Protein AF-A0A8T5LYV0-F1 (afdb_monomer_lite)

Foldseek 3Di:
DDDDDDDDDDPVVVVVLQVVLCVVPNPDPCSSVVSVVVVVVVVVVVVVVVVVVVDDPVVVVVVVVVPDPDDPVVVVVVVVVVVVVD

Secondary structure (DSSP, 8-state):
---PPP----HHHHHHHHHHHHHHH-SSTTHHHHHHHHHHHHHHHHHHHHHHS----HHHHHHHHHS----HHHHHHHHHHHHTT-

Sequence (86 aa):
MMETLKVQLPKEKAQKVRETAMKRFGYSKGSISKALGEALGDWVRKNDAKKEQKAPNLGILRGVLKDLKMSSVELQHKAFLLKKRH

Structure (mmCIF, N/CA/C/O backbone):
data_AF-A0A8T5LYV0-F1
#
_entry.id   AF-A0A8T5LYV0-F1
#
loop_
_atom_site.group_PDB
_atom_site.id
_atom_site.type_symbol
_atom_site.label_atom_id
_atom_site.label_alt_id
_atom_site.label_comp_id
_atom_site.label_asym_id
_atom_site.label_entity_id
_atom_site.label_seq_id
_atom_site.pdbx_PDB_ins_code
_atom_site.Cartn_x
_atom_site.Cartn_y
_atom_site.Cartn_z
_atom_site.occupancy
_atom_site.B_iso_or_equiv
_atom_site.auth_seq_id
_atom_site.auth_comp_id
_atom_site.auth_asym_id
_atom_site.auth_atom_id
_atom_site.pdbx_PDB_model_num
ATOM 1 N N . MET A 1 1 ? 11.199 16.384 8.676 1.00 62.62 1 MET A N 1
ATOM 2 C CA . MET A 1 1 ? 9.916 17.124 8.658 1.00 62.62 1 MET A CA 1
ATOM 3 C C . MET A 1 1 ? 8.802 16.160 8.280 1.00 62.62 1 MET A C 1
ATOM 5 O O . MET A 1 1 ? 9.074 15.238 7.523 1.00 62.62 1 MET A O 1
ATOM 9 N N . MET A 1 2 ? 7.600 16.322 8.837 1.00 74.38 2 MET A N 1
ATOM 10 C CA . MET A 1 2 ? 6.422 15.523 8.477 1.00 74.38 2 MET A CA 1
ATOM 11 C C . MET A 1 2 ? 5.425 16.416 7.741 1.00 74.38 2 MET A C 1
ATOM 13 O O . MET A 1 2 ? 5.083 17.484 8.243 1.00 74.38 2 MET A O 1
ATOM 17 N N . GLU A 1 3 ? 4.951 15.969 6.583 1.00 81.25 3 GLU A N 1
ATOM 18 C CA . GLU A 1 3 ? 3.884 16.630 5.830 1.00 81.25 3 GLU A CA 1
ATOM 19 C C . GLU A 1 3 ? 2.577 15.847 5.981 1.00 81.25 3 GLU A C 1
ATOM 21 O O . GLU A 1 3 ? 2.575 14.617 6.072 1.00 81.25 3 GLU A O 1
ATOM 26 N N . THR A 1 4 ? 1.450 16.557 6.042 1.00 84.62 4 THR A N 1
ATOM 27 C CA . THR A 1 4 ? 0.130 15.937 6.219 1.00 84.62 4 THR A CA 1
ATOM 28 C C . THR A 1 4 ? -0.606 15.870 4.888 1.00 84.62 4 THR A C 1
ATOM 30 O O . THR A 1 4 ? -0.932 16.900 4.303 1.00 84.62 4 THR A O 1
ATOM 33 N N . LEU A 1 5 ? -0.951 14.657 4.456 1.00 83.88 5 LEU A N 1
ATOM 34 C CA . LEU A 1 5 ? -1.803 14.415 3.294 1.00 83.88 5 LEU A CA 1
ATOM 35 C C . LEU A 1 5 ? -3.246 14.141 3.747 1.00 83.88 5 LEU A C 1
ATOM 37 O O . LEU A 1 5 ? -3.499 13.193 4.492 1.00 83.88 5 LEU A O 1
ATOM 41 N N . LYS A 1 6 ? -4.210 14.953 3.294 1.00 86.06 6 LYS A N 1
ATOM 42 C CA . LYS A 1 6 ? -5.643 14.717 3.550 1.00 86.06 6 LYS A CA 1
ATOM 43 C C . LYS A 1 6 ? -6.227 13.825 2.456 1.00 86.06 6 LYS A C 1
ATOM 45 O O . LYS A 1 6 ? -6.186 14.182 1.284 1.00 86.06 6 LYS A O 1
ATOM 50 N N . VAL A 1 7 ? -6.808 12.691 2.844 1.00 84.62 7 VAL A N 1
ATOM 51 C CA . VAL A 1 7 ? -7.426 11.725 1.922 1.00 84.62 7 VAL A CA 1
ATOM 52 C C . VAL A 1 7 ? -8.855 11.439 2.370 1.00 84.62 7 VAL A C 1
ATOM 54 O O . VAL A 1 7 ? -9.100 11.194 3.551 1.00 84.62 7 VAL A O 1
ATOM 57 N N . GLN A 1 8 ? -9.794 11.445 1.424 1.00 90.25 8 GLN A N 1
ATOM 58 C CA . GLN A 1 8 ? -11.166 10.998 1.652 1.00 90.25 8 GLN A CA 1
ATOM 59 C C . GLN A 1 8 ? -11.352 9.594 1.080 1.00 90.25 8 GLN A C 1
ATOM 61 O O . GLN A 1 8 ? -10.969 9.309 -0.053 1.00 90.25 8 GLN A O 1
ATOM 66 N N . LEU A 1 9 ? -11.925 8.704 1.885 1.00 88.62 9 LEU A N 1
ATOM 67 C CA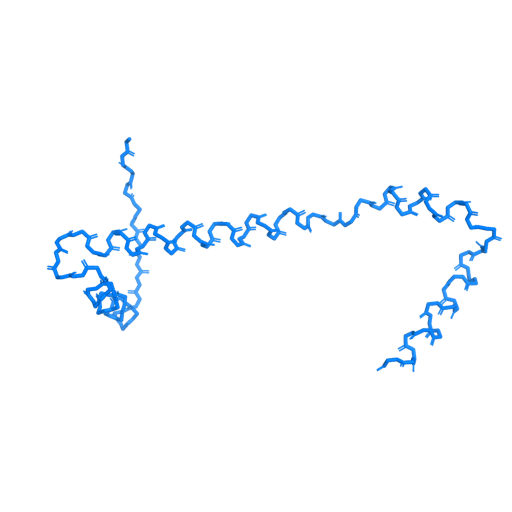 . LEU A 1 9 ? -12.158 7.305 1.545 1.00 88.62 9 LEU A CA 1
ATOM 68 C C . LEU A 1 9 ? -13.603 6.948 1.900 1.00 88.62 9 LEU A C 1
ATOM 70 O O . LEU A 1 9 ? -14.100 7.419 2.927 1.00 88.62 9 LEU A O 1
ATOM 74 N N . PRO A 1 10 ? -14.259 6.066 1.127 1.00 93.94 10 PRO A N 1
ATOM 75 C CA . PRO A 1 10 ? -15.520 5.467 1.542 1.00 93.94 10 PRO A CA 1
ATOM 76 C C . PRO A 1 10 ? -15.391 4.840 2.935 1.00 93.94 10 PRO A C 1
ATOM 78 O O . PRO A 1 10 ? -14.374 4.204 3.242 1.00 93.94 10 PRO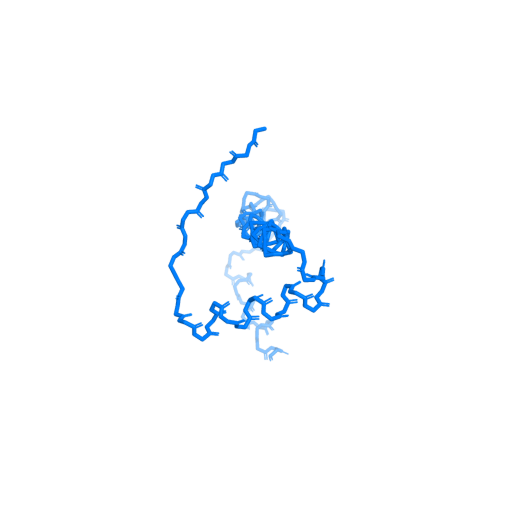 A O 1
ATOM 81 N N . LYS A 1 11 ? -16.430 4.996 3.763 1.00 91.75 11 LYS A N 1
ATOM 82 C CA . LYS A 1 11 ? -16.441 4.582 5.178 1.00 91.75 11 LYS A CA 1
ATOM 83 C C . LYS A 1 11 ? -15.965 3.138 5.371 1.00 91.75 11 LYS A C 1
ATOM 85 O O . LYS A 1 11 ? -15.120 2.880 6.222 1.00 91.75 11 LYS A O 1
ATOM 90 N N . GLU A 1 12 ? -16.433 2.231 4.521 1.00 92.94 12 GLU A N 1
ATOM 91 C CA . GLU A 1 12 ? -16.088 0.805 4.550 1.00 92.94 12 GLU A CA 1
ATOM 92 C C . GLU A 1 12 ? -14.591 0.546 4.333 1.00 92.94 12 GLU A C 1
ATOM 94 O O . GLU A 1 12 ? -13.972 -0.247 5.044 1.00 92.94 12 GLU A O 1
ATOM 99 N N . LYS A 1 13 ? -13.977 1.247 3.372 1.00 90.56 13 LYS A N 1
ATOM 100 C CA . LYS A 1 13 ? -12.541 1.119 3.090 1.00 90.56 13 LYS A CA 1
ATOM 101 C C . LYS A 1 13 ? -11.718 1.701 4.232 1.00 90.56 13 LYS A C 1
ATOM 103 O O . LYS A 1 13 ? -10.747 1.082 4.658 1.00 90.56 13 LYS A O 1
ATOM 108 N N . ALA A 1 14 ? -12.130 2.852 4.763 1.00 89.12 14 ALA A N 1
ATOM 109 C CA . ALA A 1 14 ? -11.464 3.469 5.904 1.00 89.12 14 ALA A CA 1
ATOM 110 C C . ALA A 1 14 ? -11.518 2.572 7.151 1.00 89.12 14 ALA A C 1
ATOM 112 O O . ALA A 1 14 ? -10.538 2.486 7.889 1.00 89.12 14 ALA A O 1
ATOM 113 N N . GLN A 1 15 ? -12.639 1.885 7.382 1.00 90.94 15 GLN A N 1
ATOM 114 C CA . GLN A 1 15 ? -12.784 0.952 8.496 1.00 90.94 15 GLN A CA 1
ATOM 115 C C . GLN A 1 15 ? -11.859 -0.260 8.348 1.00 90.94 15 GLN A C 1
ATOM 117 O O . GLN A 1 15 ? -11.084 -0.536 9.263 1.00 90.94 15 GLN A O 1
ATOM 122 N N . LYS A 1 16 ? -11.836 -0.893 7.168 1.00 90.44 16 LYS A N 1
ATOM 123 C CA . LYS A 1 16 ? -10.904 -1.996 6.882 1.00 90.44 16 LYS A CA 1
ATOM 124 C C . LYS A 1 16 ? -9.447 -1.588 7.091 1.00 90.44 16 LYS A C 1
ATOM 126 O O . LYS A 1 16 ? -8.700 -2.313 7.736 1.00 90.44 16 LYS A O 1
ATOM 131 N N . VAL A 1 17 ? -9.050 -0.406 6.610 1.00 88.44 17 VAL A N 1
ATOM 132 C CA . VAL A 1 17 ? -7.682 0.105 6.801 1.00 88.44 17 VAL A CA 1
ATOM 133 C C . VAL A 1 17 ? -7.341 0.244 8.286 1.00 88.44 17 VAL A C 1
ATOM 135 O O . VAL A 1 17 ? -6.261 -0.179 8.691 1.00 88.44 17 VAL A O 1
ATOM 138 N N . ARG A 1 18 ? -8.250 0.785 9.109 1.00 86.19 18 ARG A N 1
ATOM 139 C CA . ARG A 1 18 ? -8.030 0.898 10.561 1.00 86.19 18 ARG A CA 1
ATOM 140 C C . ARG A 1 18 ? -7.868 -0.467 11.216 1.00 86.19 18 ARG A C 1
ATOM 142 O O . ARG A 1 18 ? -6.896 -0.666 11.935 1.00 86.19 18 ARG A O 1
ATOM 149 N N . GLU A 1 19 ? -8.772 -1.400 10.936 1.00 90.25 19 GLU A N 1
ATOM 150 C CA . GLU A 1 19 ? -8.725 -2.750 11.504 1.00 90.25 19 GLU A CA 1
ATOM 151 C C . GLU A 1 19 ? -7.431 -3.476 11.125 1.00 90.25 19 GLU A C 1
ATOM 153 O O . GLU A 1 19 ? -6.760 -4.042 11.986 1.00 90.25 19 GLU A O 1
ATOM 158 N N . THR A 1 20 ? -7.031 -3.427 9.851 1.00 89.69 20 THR A N 1
ATOM 159 C CA . THR A 1 20 ? -5.785 -4.050 9.388 1.00 89.69 20 THR A CA 1
ATOM 160 C C . THR A 1 20 ? -4.552 -3.380 9.995 1.00 89.69 20 THR A C 1
ATOM 162 O O . THR A 1 20 ? -3.638 -4.076 10.437 1.00 89.69 20 THR A O 1
ATOM 165 N N . ALA A 1 21 ? -4.525 -2.046 10.062 1.00 88.06 21 ALA A N 1
ATOM 166 C CA . ALA A 1 21 ? -3.416 -1.307 10.660 1.00 88.06 21 ALA A CA 1
ATOM 167 C C . ALA A 1 21 ? -3.268 -1.620 12.154 1.00 88.06 21 ALA A C 1
ATOM 169 O O . ALA A 1 21 ? -2.161 -1.877 12.623 1.00 88.06 21 ALA A O 1
ATOM 170 N N . MET A 1 22 ? -4.381 -1.665 12.888 1.00 86.50 22 MET A N 1
ATOM 171 C CA . MET A 1 22 ? -4.389 -1.991 14.313 1.00 86.50 22 MET A CA 1
ATOM 172 C C . MET A 1 22 ? -3.989 -3.445 14.575 1.00 86.50 22 MET A C 1
ATOM 174 O O . MET A 1 22 ? -3.201 -3.695 15.483 1.00 86.50 22 MET A O 1
ATOM 178 N N . LYS A 1 23 ? -4.443 -4.400 13.749 1.00 88.06 23 LYS A N 1
ATOM 179 C CA . LYS A 1 23 ? -4.009 -5.806 13.843 1.00 88.06 23 LYS A CA 1
ATOM 180 C C . LYS A 1 23 ? -2.505 -5.970 13.619 1.00 88.06 23 LYS A C 1
ATOM 182 O O . LYS A 1 23 ? -1.889 -6.811 14.261 1.00 88.06 23 LYS A O 1
ATOM 187 N N . ARG A 1 24 ? -1.916 -5.185 12.710 1.00 85.56 24 ARG A N 1
ATOM 188 C CA . ARG A 1 24 ? -0.505 -5.322 12.318 1.00 85.56 24 ARG A CA 1
ATOM 189 C C . ARG A 1 24 ? 0.468 -4.543 13.205 1.00 85.56 24 ARG A C 1
ATOM 191 O O . ARG A 1 24 ? 1.566 -5.023 13.453 1.00 85.56 24 ARG A O 1
ATOM 198 N N . PHE A 1 25 ? 0.091 -3.349 13.657 1.00 82.44 25 PHE A N 1
ATOM 199 C CA . PHE A 1 25 ? 0.986 -2.426 14.372 1.00 82.44 25 PHE A CA 1
ATOM 200 C C . PHE A 1 25 ? 0.528 -2.105 15.805 1.00 82.44 25 PHE A C 1
ATOM 202 O O . PHE A 1 25 ? 1.160 -1.297 16.486 1.00 82.44 25 PHE A O 1
ATOM 209 N N . GLY A 1 26 ? -0.559 -2.729 16.264 1.00 82.19 26 GLY A N 1
ATOM 210 C CA . GLY A 1 26 ? -1.150 -2.517 17.582 1.00 82.19 26 GLY A CA 1
ATOM 211 C C . GLY A 1 26 ? -2.151 -1.357 17.638 1.00 82.19 26 GLY A C 1
ATOM 212 O O . GLY A 1 26 ? -2.287 -0.548 16.718 1.00 82.19 26 GLY A O 1
ATOM 213 N N . TYR A 1 27 ? -2.853 -1.250 18.766 1.00 77.38 27 TYR A N 1
ATOM 214 C CA . TYR A 1 27 ? -3.918 -0.263 19.006 1.00 77.38 27 TYR A CA 1
ATOM 215 C C . TYR A 1 27 ? -3.397 1.122 19.442 1.00 77.38 27 TYR A C 1
ATOM 217 O O . TYR A 1 27 ? -4.072 1.856 20.159 1.00 77.38 27 TYR A O 1
ATOM 225 N N . SER A 1 28 ? -2.182 1.499 19.034 1.00 76.44 28 SER A N 1
ATOM 226 C CA . SER A 1 28 ? -1.563 2.776 19.410 1.00 76.44 28 SER A CA 1
ATOM 227 C C . SER A 1 28 ? -1.898 3.905 18.423 1.00 76.44 28 SER A C 1
ATOM 229 O O . SER A 1 28 ? -2.236 3.666 17.262 1.00 76.44 28 SER A O 1
ATOM 231 N N . LYS A 1 29 ? -1.750 5.165 18.866 1.00 64.81 29 LYS A N 1
ATOM 232 C CA . LYS A 1 29 ? -2.103 6.396 18.119 1.00 64.81 29 LYS A CA 1
ATOM 233 C C . LYS A 1 29 ? -1.289 6.633 16.825 1.00 64.81 29 LYS A C 1
ATOM 235 O O . LYS A 1 29 ? -1.472 7.654 16.173 1.00 64.81 29 LYS A O 1
ATOM 240 N N . GLY A 1 30 ? -0.416 5.707 16.423 1.00 79.88 30 GLY A N 1
ATOM 241 C CA . GLY A 1 30 ? 0.425 5.809 15.222 1.00 79.88 30 GLY A CA 1
ATOM 242 C C . GLY A 1 30 ? 0.299 4.646 14.234 1.00 79.88 30 GLY A C 1
ATOM 243 O O . GLY A 1 30 ? 0.925 4.692 13.175 1.00 79.88 30 GLY A O 1
ATOM 244 N N . SER A 1 31 ? -0.499 3.617 14.536 1.00 82.25 31 SER A N 1
ATOM 245 C CA . SER A 1 31 ? -0.592 2.405 13.705 1.00 82.25 31 SER A CA 1
ATOM 246 C C . SER A 1 31 ? -1.103 2.686 12.292 1.00 82.25 31 SER A C 1
ATOM 248 O O . SER A 1 31 ? -0.563 2.160 11.320 1.00 82.25 31 SER A O 1
ATOM 250 N N . ILE A 1 32 ? -2.084 3.583 12.160 1.00 85.06 32 ILE A N 1
ATOM 251 C CA . ILE A 1 32 ? -2.645 3.996 10.866 1.00 85.06 32 ILE A CA 1
ATOM 252 C C . ILE A 1 32 ? -1.608 4.760 10.038 1.00 85.06 32 ILE A C 1
ATOM 254 O O . ILE A 1 32 ? -1.424 4.450 8.864 1.00 85.06 32 ILE A O 1
ATOM 258 N N . SER A 1 33 ? -0.906 5.726 10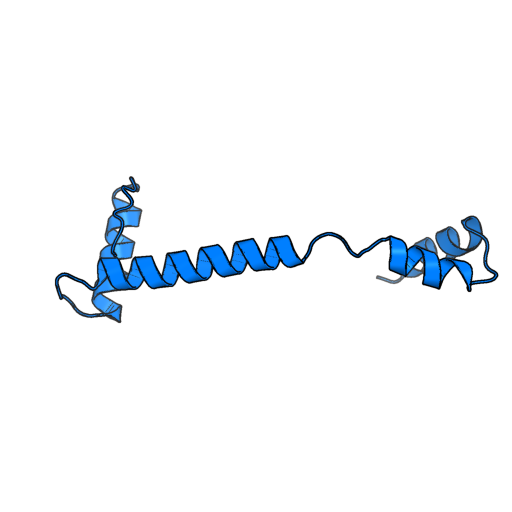.637 1.00 85.56 33 SER A N 1
ATOM 259 C CA . SER A 1 33 ? 0.120 6.508 9.935 1.00 85.56 33 SER A CA 1
ATOM 260 C C . SER A 1 33 ? 1.272 5.626 9.461 1.00 85.56 33 SER A C 1
ATOM 262 O O . SER A 1 33 ? 1.745 5.794 8.341 1.00 85.56 33 SER A O 1
ATOM 264 N N . LYS A 1 34 ? 1.682 4.643 10.274 1.00 85.50 34 LYS A N 1
ATOM 265 C CA . LYS A 1 34 ? 2.727 3.682 9.905 1.00 85.50 34 LYS A CA 1
ATOM 266 C C . LYS A 1 34 ? 2.286 2.778 8.751 1.00 85.50 34 LYS A C 1
ATOM 268 O O . LYS A 1 34 ? 3.011 2.649 7.770 1.00 85.50 34 LYS A O 1
ATOM 273 N N . ALA A 1 35 ? 1.068 2.236 8.823 1.00 88.56 35 ALA A N 1
ATOM 274 C CA . ALA A 1 35 ? 0.500 1.411 7.759 1.00 88.56 35 ALA A CA 1
ATOM 275 C C . ALA A 1 35 ? 0.350 2.177 6.434 1.00 88.56 35 ALA A C 1
ATOM 277 O O . ALA A 1 35 ? 0.691 1.653 5.375 1.00 88.56 35 ALA A O 1
ATOM 278 N N . LEU A 1 36 ? -0.145 3.418 6.487 1.00 88.69 36 LEU A N 1
ATOM 279 C CA . LEU A 1 36 ? -0.284 4.267 5.302 1.00 88.69 36 LEU A CA 1
ATOM 280 C C . LEU A 1 36 ? 1.076 4.671 4.732 1.00 88.69 36 LEU A C 1
ATOM 282 O O . LEU A 1 36 ? 1.229 4.666 3.516 1.00 88.69 36 LEU A O 1
ATOM 286 N N . GLY A 1 37 ? 2.061 4.971 5.581 1.00 88.06 37 GLY A N 1
ATOM 287 C CA . GLY A 1 37 ? 3.423 5.277 5.147 1.00 88.06 37 GLY A CA 1
ATOM 288 C C . GLY A 1 37 ? 4.059 4.126 4.366 1.00 88.06 37 GLY A C 1
ATOM 289 O O . GLY A 1 37 ? 4.557 4.345 3.263 1.00 88.06 37 GLY A O 1
ATOM 290 N N . GLU A 1 38 ? 3.978 2.895 4.887 1.00 88.69 38 GLU A N 1
ATOM 291 C CA . GLU A 1 38 ? 4.466 1.700 4.181 1.00 88.69 38 GLU A CA 1
ATOM 292 C C . GLU A 1 38 ? 3.716 1.481 2.857 1.00 88.69 38 GLU A C 1
ATOM 294 O O . GLU A 1 38 ? 4.340 1.334 1.806 1.00 88.69 38 GLU A O 1
ATOM 299 N N . ALA A 1 39 ? 2.379 1.533 2.877 1.00 89.38 39 ALA A N 1
ATOM 300 C CA . ALA A 1 39 ? 1.564 1.292 1.688 1.00 89.38 39 ALA A CA 1
ATOM 301 C C . ALA A 1 39 ? 1.788 2.338 0.583 1.00 89.38 39 ALA A C 1
ATOM 303 O O . ALA A 1 39 ? 1.844 1.984 -0.596 1.00 89.38 39 ALA A O 1
ATOM 304 N N . LEU A 1 40 ? 1.917 3.618 0.948 1.00 89.75 40 LEU A 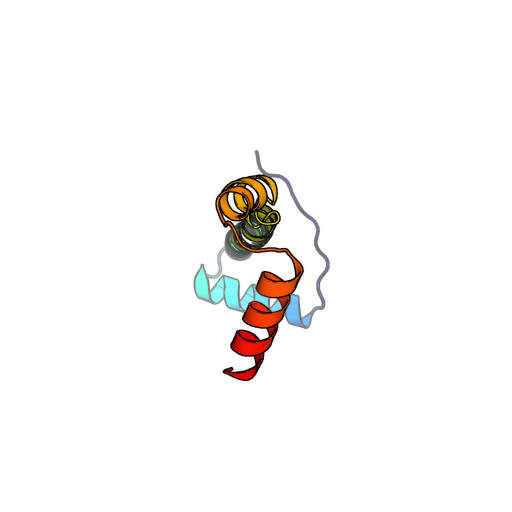N 1
ATOM 305 C CA . LEU A 1 40 ? 2.200 4.696 0.001 1.00 89.75 40 LEU A CA 1
ATOM 306 C C . LEU A 1 40 ? 3.625 4.591 -0.546 1.00 89.75 40 LEU A C 1
ATOM 308 O O . LEU A 1 40 ? 3.807 4.759 -1.748 1.00 89.75 40 LEU A O 1
ATOM 312 N N . GLY A 1 41 ? 4.612 4.249 0.287 1.00 89.12 41 GLY A N 1
ATOM 313 C CA . GLY A 1 41 ? 5.983 4.004 -0.167 1.00 89.12 41 GLY A CA 1
ATOM 314 C C . GLY A 1 41 ? 6.059 2.871 -1.193 1.00 89.12 41 GLY A C 1
ATOM 315 O O . GLY A 1 41 ? 6.651 3.033 -2.261 1.00 89.12 41 GLY A O 1
ATOM 316 N N . ASP A 1 42 ? 5.389 1.751 -0.920 1.00 89.94 42 ASP A N 1
ATOM 317 C CA . ASP A 1 42 ? 5.298 0.629 -1.857 1.00 89.94 42 ASP A CA 1
ATOM 318 C C . ASP A 1 42 ? 4.533 0.994 -3.132 1.00 89.94 42 ASP A C 1
ATOM 320 O O . ASP A 1 42 ? 4.905 0.570 -4.229 1.00 89.94 42 ASP A O 1
ATOM 324 N N . TRP A 1 43 ? 3.463 1.783 -3.014 1.00 88.94 43 TRP A N 1
ATOM 325 C CA . TRP A 1 43 ? 2.710 2.258 -4.169 1.00 88.94 43 TRP A CA 1
ATOM 326 C C . TRP A 1 43 ? 3.566 3.163 -5.060 1.00 88.94 43 TRP A C 1
ATOM 328 O O . TRP A 1 43 ? 3.590 2.950 -6.272 1.00 88.94 43 TRP A O 1
ATOM 338 N N . VAL A 1 44 ? 4.315 4.110 -4.485 1.00 89.12 44 VAL A N 1
ATOM 339 C CA . VAL A 1 44 ? 5.243 4.972 -5.235 1.00 89.12 44 VAL A CA 1
ATOM 340 C C . VAL A 1 44 ? 6.296 4.119 -5.936 1.00 89.12 44 VAL A C 1
ATOM 342 O O . VAL A 1 44 ? 6.396 4.182 -7.157 1.00 89.12 44 VAL A O 1
ATOM 345 N N . ARG A 1 45 ? 6.980 3.218 -5.215 1.00 86.12 45 ARG A N 1
ATOM 346 C CA . ARG A 1 45 ? 7.987 2.309 -5.796 1.00 86.12 45 ARG A CA 1
ATOM 347 C C . ARG A 1 45 ? 7.450 1.498 -6.971 1.00 86.12 45 ARG A C 1
ATOM 349 O O . ARG A 1 45 ? 8.106 1.403 -8.001 1.00 86.12 45 ARG A O 1
ATOM 356 N N . LYS A 1 46 ? 6.246 0.931 -6.850 1.00 86.06 46 LYS A N 1
ATOM 357 C CA . LYS A 1 46 ? 5.616 0.160 -7.937 1.00 86.06 46 LYS A CA 1
ATOM 358 C C . LYS A 1 46 ? 5.297 1.014 -9.162 1.00 86.06 46 LYS A C 1
ATOM 360 O O . LYS A 1 46 ? 5.316 0.494 -10.274 1.00 86.06 46 LYS A O 1
ATOM 365 N N . ASN A 1 47 ? 4.963 2.288 -8.977 1.00 82.88 47 ASN A N 1
ATOM 366 C CA . ASN A 1 47 ? 4.641 3.187 -10.084 1.00 82.88 47 ASN A CA 1
ATOM 367 C C . ASN A 1 47 ? 5.891 3.843 -10.691 1.00 82.88 47 ASN A C 1
ATOM 369 O O . ASN A 1 47 ? 5.915 4.068 -11.900 1.00 82.88 47 ASN A O 1
ATOM 373 N N . ASP A 1 48 ? 6.945 4.057 -9.907 1.00 77.88 48 ASP A N 1
ATOM 374 C CA . ASP A 1 48 ? 8.241 4.517 -10.409 1.00 77.88 48 ASP A CA 1
ATOM 375 C C . ASP A 1 48 ? 8.996 3.398 -11.135 1.00 77.88 48 ASP A C 1
ATOM 377 O O . ASP A 1 48 ? 9.484 3.617 -12.240 1.00 77.88 48 ASP A O 1
ATOM 381 N N . ALA A 1 49 ? 8.968 2.159 -10.631 1.00 60.25 49 ALA A N 1
ATOM 382 C CA . ALA A 1 49 ? 9.511 0.999 -11.348 1.00 60.25 49 ALA A CA 1
ATOM 383 C C . ALA A 1 49 ? 8.807 0.761 -12.701 1.00 60.25 49 ALA A C 1
ATOM 385 O O . ALA A 1 49 ? 9.425 0.326 -13.673 1.00 60.25 49 ALA A O 1
ATOM 386 N N . LYS A 1 50 ? 7.514 1.101 -12.809 1.00 54.66 50 LYS A N 1
ATOM 387 C CA . LYS A 1 50 ? 6.793 1.105 -14.095 1.00 54.66 50 LYS A CA 1
ATOM 388 C C . LYS A 1 50 ? 7.246 2.227 -15.035 1.00 54.66 50 LYS A C 1
ATOM 390 O O . LYS A 1 50 ? 7.130 2.063 -16.245 1.00 54.66 50 LYS A O 1
ATOM 395 N N . LYS A 1 51 ? 7.761 3.347 -14.517 1.00 50.88 51 LYS A N 1
ATOM 396 C CA . LYS A 1 51 ? 8.374 4.414 -15.327 1.00 50.88 51 LYS A CA 1
ATOM 397 C C . LYS A 1 51 ? 9.812 4.095 -15.738 1.00 50.88 51 LYS A C 1
ATOM 399 O O . LYS A 1 51 ? 10.236 4.574 -16.786 1.00 50.88 51 LYS A O 1
ATOM 404 N N . GLU A 1 52 ? 10.545 3.301 -14.955 1.00 50.38 52 GLU A N 1
ATOM 405 C CA . GLU A 1 52 ? 11.870 2.784 -15.333 1.00 50.38 52 GLU A CA 1
ATOM 406 C C . GLU A 1 52 ? 11.800 1.704 -16.419 1.00 50.38 52 GLU A C 1
ATOM 408 O O . GLU A 1 52 ? 12.719 1.604 -17.226 1.00 50.38 52 GLU A O 1
ATOM 413 N N . GLN A 1 53 ? 10.656 1.028 -16.586 1.00 49.78 53 GLN A N 1
ATOM 414 C CA . GLN A 1 53 ? 10.280 0.389 -17.859 1.00 49.78 53 GLN A CA 1
ATOM 415 C C . GLN A 1 53 ? 9.893 1.426 -18.933 1.00 49.78 53 GLN A C 1
ATOM 417 O O . GLN A 1 53 ? 8.987 1.216 -19.743 1.00 49.78 53 GLN A O 1
ATOM 422 N N . LYS A 1 54 ? 10.581 2.574 -18.956 1.00 46.78 54 LYS A N 1
ATOM 423 C CA . LYS A 1 54 ? 10.600 3.471 -20.107 1.00 46.78 54 LYS A CA 1
ATOM 424 C C . LYS A 1 54 ? 10.999 2.609 -21.298 1.00 46.78 54 LYS A C 1
ATOM 426 O O . LYS A 1 54 ? 11.977 1.871 -21.208 1.00 46.78 54 LYS A O 1
ATOM 431 N N . ALA A 1 55 ? 10.177 2.676 -22.345 1.00 54.59 55 ALA A N 1
ATOM 432 C CA . ALA A 1 55 ? 10.246 1.879 -23.565 1.00 54.59 55 ALA A CA 1
ATOM 433 C C . ALA A 1 55 ? 11.679 1.442 -23.916 1.00 54.59 55 ALA A C 1
ATOM 435 O O . ALA A 1 55 ? 12.580 2.286 -23.830 1.00 54.59 55 ALA A O 1
ATOM 436 N N . PRO A 1 56 ? 11.897 0.173 -24.330 1.00 55.88 56 PRO A N 1
ATOM 437 C CA . PRO A 1 56 ? 13.225 -0.298 -24.707 1.00 55.88 56 PRO A CA 1
ATOM 438 C C . PRO A 1 56 ? 13.859 0.750 -25.611 1.00 55.88 56 PRO A C 1
ATOM 440 O O . PRO A 1 56 ? 13.209 1.207 -26.553 1.00 55.88 56 PRO A O 1
ATOM 443 N N . ASN A 1 57 ? 15.077 1.188 -25.281 1.00 60.66 57 ASN A N 1
ATOM 444 C CA . ASN A 1 57 ? 15.774 2.183 -26.082 1.00 60.66 57 ASN A CA 1
ATOM 445 C C . ASN A 1 57 ? 15.899 1.624 -27.505 1.00 60.66 57 ASN A C 1
ATOM 447 O O . ASN A 1 57 ? 16.766 0.796 -27.791 1.00 60.66 57 ASN A O 1
ATOM 451 N N . LEU A 1 58 ? 14.998 2.062 -28.390 1.00 63.69 58 LEU A N 1
ATOM 452 C CA . LEU A 1 58 ? 14.887 1.567 -29.759 1.00 63.69 58 LEU A CA 1
ATOM 453 C C . LEU A 1 58 ? 16.177 1.836 -30.544 1.00 63.69 58 LEU A C 1
ATOM 455 O O . LEU A 1 58 ? 16.430 1.175 -31.546 1.00 63.69 58 LEU A O 1
ATOM 459 N N . GLY A 1 59 ? 17.017 2.765 -30.073 1.00 64.12 59 GLY A N 1
ATOM 460 C CA . GLY A 1 59 ? 18.349 3.014 -30.612 1.00 64.12 59 GLY A CA 1
ATOM 461 C C . GLY A 1 59 ? 19.287 1.812 -30.480 1.00 64.12 59 GLY A C 1
ATOM 462 O O . GLY A 1 59 ? 20.017 1.522 -31.425 1.00 64.12 59 GLY A O 1
ATOM 463 N N . ILE A 1 60 ? 19.221 1.062 -29.373 1.00 68.00 60 ILE A N 1
ATOM 464 C CA . ILE A 1 60 ? 20.022 -0.161 -29.185 1.00 68.00 60 ILE A CA 1
ATOM 465 C C . ILE A 1 60 ? 19.543 -1.245 -30.153 1.00 68.00 60 ILE A C 1
ATOM 467 O O . ILE A 1 60 ? 20.349 -1.864 -30.845 1.00 68.00 60 ILE A O 1
ATOM 471 N N . LEU A 1 61 ? 18.220 -1.414 -30.267 1.00 67.56 61 LEU A N 1
ATOM 472 C CA . LEU A 1 61 ? 17.623 -2.344 -31.227 1.00 67.56 61 LEU A CA 1
ATOM 473 C C . LEU A 1 61 ? 18.003 -1.976 -32.664 1.00 67.56 61 LEU A C 1
ATOM 475 O O . LEU A 1 61 ? 18.321 -2.856 -33.451 1.00 67.56 61 LEU A O 1
ATOM 479 N N . ARG A 1 62 ? 18.053 -0.684 -33.005 1.00 66.69 62 ARG A N 1
ATOM 480 C CA . ARG A 1 62 ? 18.481 -0.221 -34.331 1.00 66.69 62 ARG A CA 1
ATOM 481 C C . ARG A 1 62 ? 19.932 -0.594 -34.646 1.00 66.69 62 ARG A C 1
ATOM 483 O O . ARG A 1 62 ? 20.210 -0.926 -35.793 1.00 66.69 62 ARG A O 1
ATOM 490 N N . GLY A 1 63 ? 20.829 -0.550 -33.659 1.00 73.12 63 GLY A N 1
ATOM 491 C CA . GLY A 1 63 ? 22.214 -1.009 -33.808 1.00 73.12 63 GLY A CA 1
ATOM 492 C C . GLY A 1 63 ? 22.285 -2.507 -34.100 1.00 73.12 63 GLY A C 1
ATOM 493 O O . GLY A 1 63 ? 22.808 -2.905 -35.134 1.00 73.12 63 GLY A O 1
ATOM 494 N N . VAL A 1 64 ? 21.645 -3.319 -33.254 1.00 77.81 64 VAL A N 1
ATOM 495 C CA . VAL A 1 64 ? 21.603 -4.786 -33.399 1.00 77.81 64 VAL A CA 1
ATOM 496 C C . VAL A 1 64 ? 20.945 -5.221 -34.716 1.00 77.81 64 VAL A C 1
ATOM 498 O O . VAL A 1 64 ? 21.391 -6.168 -35.356 1.00 77.81 64 VAL A O 1
ATOM 501 N N . LEU A 1 65 ? 19.897 -4.517 -35.155 1.00 75.50 65 LEU A N 1
ATOM 502 C CA . LEU A 1 65 ? 19.212 -4.800 -36.419 1.00 75.50 65 LEU A CA 1
ATOM 503 C C . LEU A 1 65 ? 20.034 -4.402 -37.654 1.00 75.50 65 LEU A C 1
ATOM 505 O O . LEU A 1 65 ? 19.789 -4.946 -38.725 1.00 75.50 65 LEU A O 1
ATOM 509 N N . LYS A 1 66 ? 20.993 -3.476 -37.533 1.00 74.31 66 LYS A N 1
ATOM 510 C CA . LYS A 1 66 ? 21.839 -3.032 -38.653 1.00 74.31 66 LYS A CA 1
ATOM 511 C C . LYS A 1 66 ? 22.888 -4.077 -39.040 1.00 74.31 66 LYS A C 1
ATOM 513 O O . LYS A 1 66 ? 23.248 -4.164 -40.210 1.00 74.31 66 LYS A O 1
ATOM 518 N N . ASP A 1 67 ? 23.337 -4.875 -38.075 1.00 76.31 67 ASP A N 1
ATOM 519 C CA . ASP A 1 67 ? 24.312 -5.948 -38.302 1.00 76.31 67 ASP A CA 1
ATOM 520 C C . ASP A 1 67 ? 23.672 -7.207 -38.910 1.00 76.31 67 ASP A C 1
ATOM 522 O O . ASP A 1 67 ? 24.361 -8.088 -39.433 1.00 76.31 67 ASP A O 1
ATOM 526 N N . LEU A 1 68 ? 22.338 -7.292 -38.902 1.00 77.88 68 LEU A N 1
ATOM 527 C CA . LEU A 1 68 ? 21.615 -8.333 -39.617 1.00 77.88 68 LEU A CA 1
ATOM 528 C C . LEU A 1 68 ? 21.603 -7.999 -41.110 1.00 77.88 68 LEU A C 1
ATOM 530 O O . LEU A 1 68 ? 20.983 -7.036 -41.545 1.00 77.88 68 LEU A O 1
ATOM 534 N N . LYS A 1 69 ? 22.203 -8.869 -41.927 1.00 76.00 69 LYS A N 1
ATOM 535 C CA . LYS A 1 69 ? 22.148 -8.796 -43.402 1.00 76.00 69 LYS A CA 1
ATOM 536 C C . LYS A 1 69 ? 20.750 -9.073 -43.988 1.00 76.00 69 LYS A C 1
ATOM 538 O O . LYS A 1 69 ? 20.627 -9.327 -45.181 1.00 76.00 69 LYS A O 1
ATOM 543 N N . MET A 1 70 ? 19.716 -9.102 -43.151 1.00 77.00 70 MET A N 1
ATOM 544 C CA . MET A 1 70 ? 18.352 -9.443 -43.533 1.00 77.00 70 MET A CA 1
ATOM 545 C C . MET A 1 70 ? 17.548 -8.180 -43.823 1.00 77.00 70 MET A C 1
ATOM 547 O O . MET A 1 70 ? 17.639 -7.189 -43.100 1.00 77.00 70 MET A O 1
ATOM 551 N N . SER A 1 71 ? 16.718 -8.229 -44.857 1.00 77.62 71 SER A N 1
ATOM 552 C CA . SER A 1 71 ? 15.810 -7.135 -45.179 1.00 77.62 71 SER A CA 1
ATOM 553 C C . SER A 1 71 ? 14.662 -7.030 -44.166 1.00 77.62 71 SER A C 1
ATOM 555 O O . SER A 1 71 ? 14.280 -7.995 -43.496 1.00 77.62 71 SER A O 1
ATOM 557 N N . SER A 1 72 ? 14.059 -5.839 -44.091 1.00 73.00 72 SER A N 1
ATOM 558 C CA . SER A 1 72 ? 12.897 -5.563 -43.232 1.00 73.00 72 SER A CA 1
ATOM 559 C C . SER A 1 72 ? 11.738 -6.547 -43.474 1.00 73.00 72 SER A C 1
ATOM 561 O O . SER A 1 72 ? 11.104 -7.010 -42.528 1.00 73.00 72 SER A O 1
ATOM 563 N N . VAL A 1 73 ? 11.507 -6.936 -44.732 1.00 78.94 73 VAL A N 1
ATOM 564 C CA . VAL A 1 73 ? 10.428 -7.856 -45.132 1.00 78.94 73 VAL A CA 1
ATOM 565 C C . VAL A 1 73 ? 10.692 -9.283 -44.641 1.00 78.94 73 VAL A C 1
ATOM 567 O O . VAL A 1 73 ? 9.795 -9.942 -44.116 1.00 78.94 73 VAL A O 1
ATOM 570 N N . GLU A 1 74 ? 11.934 -9.761 -44.730 1.00 81.88 74 GLU A N 1
ATOM 571 C CA . GLU A 1 74 ? 12.296 -11.098 -44.242 1.00 81.88 74 GLU A CA 1
ATOM 572 C C . GLU A 1 74 ? 12.208 -11.196 -42.714 1.00 81.88 74 GLU A C 1
ATOM 574 O O . GLU A 1 74 ? 11.788 -12.225 -42.175 1.00 81.88 74 GLU A O 1
ATOM 579 N N . LEU A 1 75 ? 12.558 -10.117 -42.007 1.00 83.62 75 LEU A N 1
ATOM 580 C CA . LEU A 1 75 ? 12.390 -10.026 -40.556 1.00 83.62 75 LEU A CA 1
ATOM 581 C C . LEU A 1 75 ? 10.909 -10.059 -40.159 1.00 83.62 75 LEU A C 1
ATOM 583 O O . LEU A 1 75 ? 10.546 -10.774 -39.223 1.00 83.62 75 LEU A O 1
ATOM 587 N N . GLN A 1 76 ? 10.044 -9.357 -40.895 1.00 82.56 76 GLN A N 1
ATOM 588 C CA . GLN A 1 76 ? 8.596 -9.375 -40.668 1.00 82.56 76 GLN A CA 1
ATOM 589 C C . GLN A 1 76 ? 7.989 -10.762 -40.917 1.00 82.56 76 GLN A C 1
ATOM 591 O O . GLN A 1 76 ? 7.198 -11.236 -40.100 1.00 82.56 76 GLN A O 1
ATOM 596 N N . HIS A 1 77 ? 8.404 -11.458 -41.981 1.00 82.06 77 HIS A N 1
ATOM 597 C CA . HIS A 1 77 ? 7.972 -12.834 -42.239 1.00 82.06 77 HIS A CA 1
ATOM 598 C C . HIS A 1 77 ? 8.404 -13.800 -41.131 1.00 82.06 77 HIS A C 1
ATOM 600 O O . HIS A 1 77 ? 7.581 -14.578 -40.645 1.00 82.06 77 HIS A O 1
ATOM 606 N N . LYS A 1 78 ? 9.660 -13.737 -40.668 1.00 82.69 78 LYS A N 1
ATOM 607 C CA . LYS A 1 78 ? 10.120 -14.584 -39.554 1.00 82.69 78 LYS A CA 1
ATOM 608 C C . LYS A 1 78 ? 9.376 -14.283 -38.252 1.00 82.69 78 LYS A C 1
ATOM 610 O O . LYS A 1 78 ? 8.976 -15.217 -37.559 1.00 82.69 78 LYS A O 1
ATOM 615 N N . ALA A 1 79 ? 9.145 -13.008 -37.940 1.00 84.81 79 ALA A N 1
ATOM 616 C CA . ALA A 1 79 ? 8.371 -12.608 -36.767 1.00 84.81 79 ALA A CA 1
ATOM 617 C C . ALA A 1 79 ? 6.925 -13.133 -36.829 1.00 84.81 79 A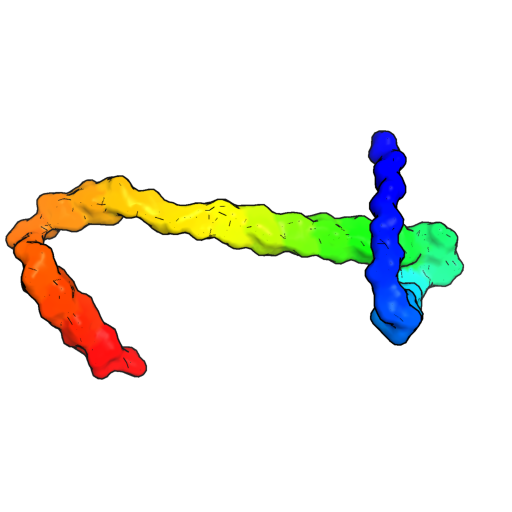LA A C 1
ATOM 619 O O . ALA A 1 79 ? 6.408 -13.652 -35.839 1.00 84.81 79 ALA A O 1
ATOM 620 N N . PHE A 1 80 ? 6.294 -13.067 -38.005 1.00 81.75 80 PHE A N 1
ATOM 621 C CA . PHE A 1 80 ? 4.957 -13.612 -38.231 1.00 81.75 80 PHE A CA 1
ATOM 622 C 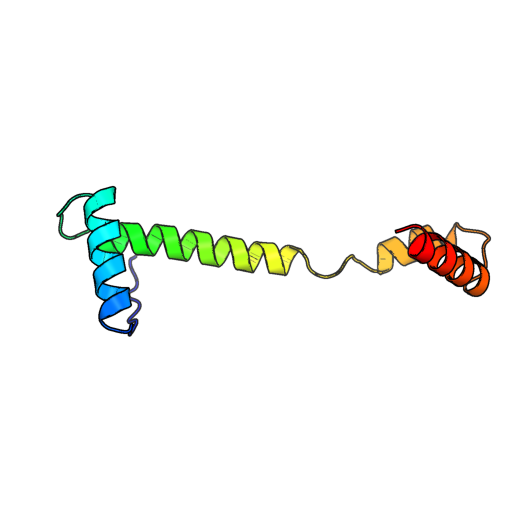C . PHE A 1 80 ? 4.906 -15.139 -38.044 1.00 81.75 80 PHE A C 1
ATOM 624 O O . PHE A 1 80 ? 3.988 -15.649 -37.401 1.00 81.75 80 PHE A O 1
ATOM 631 N N . LEU A 1 81 ? 5.913 -15.869 -38.538 1.00 78.81 81 LEU A N 1
ATOM 632 C CA . LEU A 1 81 ? 6.019 -17.324 -38.368 1.00 78.81 81 LEU A CA 1
ATOM 633 C C . LEU A 1 81 ? 6.226 -17.737 -36.903 1.00 78.81 81 LEU A C 1
ATOM 635 O O . LEU A 1 81 ? 5.620 -18.706 -36.451 1.00 78.81 81 LEU A O 1
ATOM 639 N N . LEU A 1 82 ? 7.042 -16.995 -36.150 1.00 78.69 82 LEU A N 1
ATOM 640 C CA . LEU A 1 82 ? 7.258 -17.240 -34.720 1.00 78.69 82 LEU A CA 1
ATOM 641 C C . LEU A 1 82 ? 5.985 -17.003 -33.898 1.00 78.69 82 LEU A C 1
ATOM 643 O O . LEU A 1 82 ? 5.696 -17.772 -32.986 1.00 78.69 82 LEU A O 1
ATOM 647 N N . LYS A 1 83 ? 5.189 -15.987 -34.254 1.00 70.81 83 LYS A N 1
ATOM 648 C CA . LYS A 1 83 ? 3.928 -15.672 -33.569 1.00 70.81 83 LYS A CA 1
ATOM 649 C C . LYS A 1 83 ? 2.860 -16.758 -33.740 1.00 70.81 83 LYS A C 1
ATOM 651 O O . LYS A 1 83 ? 2.043 -16.923 -32.851 1.00 70.81 83 LYS A O 1
ATOM 656 N N . LYS A 1 84 ? 2.872 -17.503 -34.850 1.00 65.69 84 LYS A N 1
ATOM 657 C CA . LYS A 1 84 ? 1.964 -18.643 -35.087 1.00 65.69 84 LYS A CA 1
ATOM 658 C C . LYS A 1 84 ? 2.316 -19.905 -34.286 1.00 65.69 84 LYS A C 1
ATOM 660 O O . LYS A 1 84 ? 1.544 -20.857 -34.307 1.00 65.69 84 LYS A O 1
ATOM 665 N N . ARG A 1 85 ? 3.497 -19.949 -33.662 1.00 56.09 85 ARG A N 1
ATOM 666 C CA . ARG A 1 85 ? 3.997 -21.098 -32.889 1.00 56.09 85 ARG A CA 1
ATOM 667 C C . ARG A 1 85 ? 3.663 -21.030 -31.392 1.00 56.09 85 ARG A C 1
ATOM 669 O O . ARG A 1 85 ? 3.942 -21.998 -30.691 1.00 56.09 85 ARG A O 1
ATOM 676 N N . HIS A 1 86 ? 3.090 -19.917 -30.939 1.00 45.09 86 HIS A N 1
ATOM 677 C CA . HIS A 1 86 ? 2.513 -19.708 -29.610 1.00 45.09 86 HIS A CA 1
ATOM 678 C C . HIS A 1 86 ? 0.998 -19.558 -29.727 1.00 45.09 86 HIS A C 1
ATOM 680 O O . HIS A 1 86 ? 0.322 -19.875 -28.727 1.00 45.09 86 HIS A O 1
#

Radius of gyration: 24.7 Å; chains: 1; bounding box: 41×38×65 Å

pLDDT: mean 78.25, std 12.18, range [45.09, 93.94]